Protein AF-A0A8X6VJ77-F1 (afdb_monomer_lite)

Organism: Trichonephila clavipes (NCBI:txid2585209)

Foldseek 3Di:
DDDPVVVVVVQVVCCVVVVDSDDPDDPDDPDPLPVCLVVLVVVQQVQLVPDPNSHGDLVVSCVVVVHDSVSSVCSCCPPVVNDDDDDDPPDDDDPVVVVVVVVVVVVVVVVCVVPVCCCCVVVVVCPPPVVVVVVVVVVCVVDPDDPPPPPPDDDDDDDD

Radius of gyration: 28.57 Å; chains: 1; bounding box: 59×24×99 Å

Structure (mmCIF, N/CA/C/O backbone):
data_AF-A0A8X6VJ77-F1
#
_entry.id   AF-A0A8X6VJ77-F1
#
loop_
_atom_site.group_PDB
_atom_site.id
_atom_site.type_symbol
_atom_site.label_atom_id
_atom_site.label_alt_id
_atom_site.label_comp_id
_atom_site.label_asym_id
_atom_site.label_entity_id
_atom_site.label_seq_id
_atom_site.pdbx_PDB_ins_code
_atom_site.Cartn_x
_atom_site.Cartn_y
_atom_site.Cartn_z
_atom_site.occupancy
_atom_site.B_iso_or_equiv
_atom_site.auth_seq_id
_atom_site.auth_comp_id
_atom_site.auth_asym_id
_atom_site.auth_atom_id
_atom_site.pdbx_PDB_model_num
ATOM 1 N N . MET A 1 1 ? -23.443 10.546 45.741 1.00 56.59 1 MET A N 1
ATOM 2 C CA . MET A 1 1 ? -21.966 10.494 45.678 1.00 56.59 1 MET A CA 1
ATOM 3 C C . MET A 1 1 ? -21.514 9.587 46.810 1.00 56.59 1 MET A C 1
ATOM 5 O O . MET A 1 1 ? -21.904 9.867 47.932 1.00 56.59 1 MET A O 1
ATOM 9 N N . LEU A 1 2 ? -20.817 8.481 46.532 1.00 56.78 2 LEU A N 1
ATOM 10 C CA . LEU A 1 2 ? -20.323 7.580 47.588 1.00 56.78 2 LEU A CA 1
ATOM 11 C C . LEU A 1 2 ? -19.293 8.305 48.464 1.00 56.78 2 LEU A C 1
ATOM 13 O O . LEU A 1 2 ? -18.487 9.084 47.936 1.00 56.78 2 LEU A O 1
ATOM 17 N N . SER A 1 3 ? -19.342 8.058 49.772 1.00 68.56 3 SER A N 1
ATOM 18 C CA . SER A 1 3 ? -18.449 8.665 50.759 1.00 68.56 3 SER A CA 1
ATOM 19 C C . SER A 1 3 ? -17.010 8.186 50.521 1.00 68.56 3 SER A C 1
ATOM 21 O O . SER A 1 3 ? -16.789 7.071 50.055 1.00 68.56 3 SER A O 1
ATOM 23 N N . ALA A 1 4 ? -16.005 9.023 50.796 1.00 65.81 4 ALA A N 1
ATOM 24 C CA . ALA A 1 4 ? -14.587 8.681 50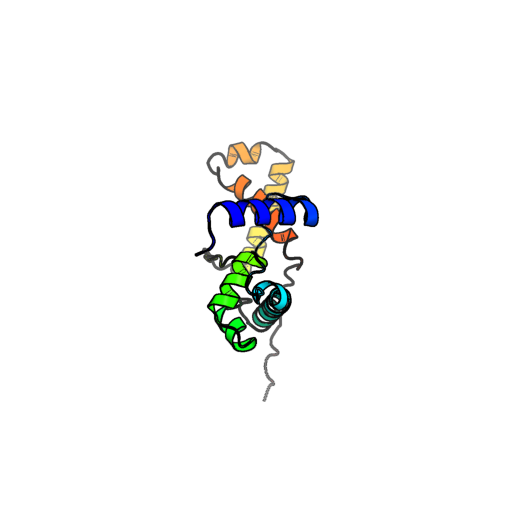.616 1.00 65.81 4 ALA A CA 1
ATOM 25 C C . ALA A 1 4 ? -14.147 7.307 51.200 1.00 65.81 4 ALA A C 1
ATOM 27 O O . ALA A 1 4 ? -13.425 6.603 50.489 1.00 65.81 4 ALA A O 1
ATOM 28 N N . PRO A 1 5 ? -14.579 6.874 52.408 1.00 69.81 5 PRO A N 1
ATOM 29 C CA . PRO A 1 5 ? -14.263 5.541 52.943 1.00 69.81 5 PRO A CA 1
ATOM 30 C C . PRO A 1 5 ? -14.804 4.377 52.098 1.00 69.81 5 PRO A C 1
ATOM 32 O O . PRO A 1 5 ? -14.143 3.345 51.990 1.00 69.81 5 PRO A O 1
ATOM 35 N N . ASP A 1 6 ? -15.946 4.548 51.428 1.00 75.56 6 ASP A N 1
ATOM 36 C CA . ASP A 1 6 ? -16.585 3.475 50.652 1.00 75.56 6 ASP A CA 1
ATOM 37 C C . ASP A 1 6 ? -15.747 3.087 49.424 1.00 75.56 6 ASP A C 1
ATOM 39 O O . ASP A 1 6 ? -15.731 1.936 48.992 1.00 75.56 6 ASP A O 1
ATOM 43 N N . LYS A 1 7 ? -14.996 4.045 48.865 1.00 78.25 7 LYS A N 1
ATOM 44 C CA . LYS A 1 7 ? -14.111 3.803 47.714 1.00 78.25 7 LYS A CA 1
ATOM 45 C C . LYS A 1 7 ? -12.877 2.979 48.083 1.00 78.25 7 LYS A C 1
ATOM 47 O O . LYS A 1 7 ? -12.391 2.229 47.241 1.00 78.25 7 LYS A O 1
ATOM 52 N N . ALA A 1 8 ? -12.376 3.118 49.311 1.00 83.88 8 ALA A N 1
ATOM 53 C CA . ALA A 1 8 ? -11.208 2.377 49.781 1.00 83.88 8 ALA A CA 1
ATOM 54 C C . ALA A 1 8 ? -11.529 0.885 49.947 1.00 83.88 8 ALA A C 1
ATOM 56 O O . ALA A 1 8 ? -10.769 0.040 49.483 1.00 83.88 8 ALA A O 1
ATOM 57 N N . LEU A 1 9 ? -12.697 0.563 50.510 1.00 86.88 9 LEU A N 1
ATOM 58 C CA . LEU A 1 9 ? -13.162 -0.821 50.647 1.00 86.88 9 LEU A CA 1
ATOM 59 C C . LEU A 1 9 ? -13.360 -1.501 49.284 1.00 86.88 9 LEU A C 1
ATOM 61 O O . LEU A 1 9 ? -12.961 -2.646 49.093 1.00 86.88 9 LEU A O 1
ATOM 65 N N . LEU A 1 10 ? -13.896 -0.775 48.299 1.00 84.50 10 LEU A N 1
ATOM 66 C CA . LEU A 1 10 ? -14.059 -1.285 46.932 1.00 84.50 10 LEU A CA 1
ATOM 67 C C . LEU A 1 10 ? -12.726 -1.598 46.233 1.00 84.50 10 LEU A C 1
ATOM 69 O O . LEU A 1 10 ? -12.675 -2.497 45.396 1.00 84.50 10 LEU A O 1
ATOM 73 N N . LEU A 1 11 ? -11.658 -0.859 46.545 1.00 86.38 11 LEU A N 1
ATOM 74 C CA . LEU A 1 11 ? -10.319 -1.125 46.012 1.00 86.38 11 LEU A CA 1
ATOM 75 C C . LEU A 1 11 ? -9.702 -2.382 46.626 1.00 86.38 11 LEU A C 1
ATOM 77 O O . LEU A 1 11 ? -9.113 -3.174 45.895 1.00 86.38 11 LEU A O 1
ATOM 81 N N . VAL A 1 12 ? -9.869 -2.576 47.937 1.00 89.88 12 VAL A N 1
ATOM 82 C CA . VAL A 1 12 ? -9.377 -3.769 48.642 1.00 89.88 12 VAL A CA 1
ATOM 83 C C . VAL A 1 12 ? -10.070 -5.024 48.115 1.00 89.88 12 VAL A C 1
ATOM 85 O O . VAL A 1 12 ? -9.384 -5.943 47.682 1.00 89.88 12 VAL A O 1
ATOM 88 N N . ASN A 1 13 ? -11.403 -5.019 48.013 1.00 89.12 13 ASN A N 1
ATOM 89 C CA . ASN A 1 13 ? -12.152 -6.162 47.475 1.00 89.12 13 ASN A CA 1
ATOM 90 C C . ASN A 1 13 ? -11.746 -6.483 46.027 1.00 89.12 13 ASN A C 1
ATOM 92 O O . ASN A 1 13 ? -11.510 -7.636 45.682 1.00 89.12 13 ASN A O 1
ATOM 96 N N . ARG A 1 14 ? -11.584 -5.457 45.177 1.00 86.75 14 ARG A N 1
ATOM 97 C CA . ARG A 1 14 ? -11.118 -5.643 43.793 1.00 86.75 14 ARG A CA 1
ATOM 98 C C . ARG A 1 14 ? -9.714 -6.253 43.739 1.00 86.75 14 ARG A C 1
ATOM 100 O O . ARG A 1 14 ? -9.439 -7.063 42.857 1.00 86.75 14 ARG A O 1
ATOM 107 N N . PHE A 1 15 ? -8.826 -5.852 44.646 1.00 89.06 15 PHE A N 1
ATOM 108 C CA . PHE A 1 15 ? -7.477 -6.401 44.729 1.00 89.06 15 PHE A CA 1
ATOM 109 C C . PHE A 1 15 ? -7.482 -7.856 45.212 1.00 89.06 15 PHE A C 1
ATOM 111 O O . PHE A 1 15 ? -6.780 -8.673 44.623 1.00 89.06 15 PHE A O 1
ATOM 118 N N . GLU A 1 16 ? -8.293 -8.197 46.217 1.00 91.81 16 GLU A N 1
ATOM 119 C CA . GLU A 1 16 ? -8.451 -9.578 46.697 1.00 91.81 16 GLU A CA 1
ATOM 120 C C . GLU A 1 16 ? -9.028 -10.506 45.613 1.00 91.81 16 GLU A C 1
ATOM 122 O O . GLU A 1 16 ? -8.574 -1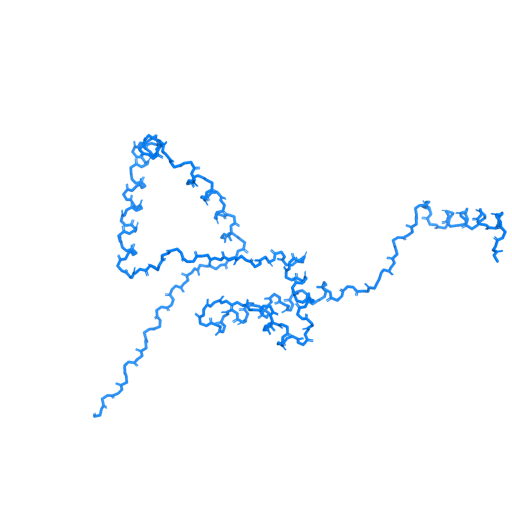1.640 45.472 1.00 91.81 16 GLU A O 1
ATOM 127 N N . GLU A 1 17 ? -9.967 -10.018 44.797 1.00 88.75 17 GLU A N 1
ATOM 128 C CA . GLU A 1 17 ? -10.583 -10.784 43.703 1.00 88.75 17 GLU A CA 1
ATOM 129 C C . GLU A 1 17 ? -9.683 -10.918 42.460 1.00 88.75 17 GLU A C 1
ATOM 131 O O . GLU A 1 17 ? -9.562 -12.001 41.886 1.00 88.75 17 GLU A O 1
ATOM 136 N N . ALA A 1 18 ? -9.077 -9.817 41.996 1.00 84.75 18 ALA A N 1
ATOM 137 C CA . ALA A 1 18 ? -8.353 -9.771 40.720 1.00 84.75 18 ALA A CA 1
ATOM 138 C C . ALA A 1 18 ? -6.826 -9.907 40.860 1.00 84.75 18 ALA A C 1
ATOM 140 O O . ALA A 1 18 ? -6.133 -10.092 39.853 1.00 84.75 18 ALA A O 1
ATOM 141 N N . GLY A 1 19 ? -6.285 -9.759 42.075 1.00 87.56 19 GLY A N 1
ATOM 142 C CA . GLY A 1 19 ? -4.847 -9.779 42.370 1.00 87.56 19 GLY A CA 1
ATOM 143 C C . GLY A 1 19 ? -4.050 -8.642 41.723 1.00 87.56 19 GLY A C 1
ATOM 144 O O . GLY A 1 19 ? -2.825 -8.720 41.621 1.00 87.56 19 GLY A O 1
ATOM 145 N N . LYS A 1 20 ? -4.726 -7.609 41.207 1.00 84.19 20 LYS A N 1
ATOM 146 C CA . LYS A 1 20 ? -4.124 -6.514 40.438 1.00 84.19 20 LYS A CA 1
ATOM 147 C C . LYS A 1 20 ? -4.699 -5.184 40.895 1.00 84.19 20 LYS A C 1
ATOM 149 O O . LYS A 1 20 ? -5.907 -5.053 41.067 1.00 84.19 20 LYS A O 1
ATOM 154 N N . LEU A 1 21 ? -3.815 -4.206 41.072 1.00 82.50 21 LEU A N 1
ATOM 155 C CA . LEU A 1 21 ? -4.190 -2.832 41.406 1.00 82.50 21 LEU A CA 1
ATOM 156 C C . LEU A 1 21 ? -4.503 -1.998 40.152 1.00 82.50 21 LEU A C 1
ATOM 158 O O . LEU A 1 21 ? -5.228 -1.012 40.231 1.00 82.50 21 LEU A O 1
ATOM 162 N N . GLU A 1 22 ? -3.964 -2.413 39.003 1.00 83.50 22 GLU A N 1
ATOM 163 C CA . GLU A 1 22 ? -4.208 -1.772 37.713 1.00 83.50 22 GLU A CA 1
ATOM 164 C C . GLU A 1 22 ? -5.662 -1.946 37.274 1.00 83.50 22 GLU A C 1
ATOM 166 O O . GLU A 1 22 ? -6.251 -3.024 37.410 1.00 83.50 22 GLU A O 1
ATOM 171 N N . ASP A 1 23 ? -6.227 -0.889 36.690 1.00 81.31 23 ASP A N 1
ATOM 172 C CA . ASP A 1 23 ? -7.561 -0.963 36.111 1.00 81.31 23 ASP A CA 1
ATOM 173 C C . ASP A 1 23 ? -7.582 -1.994 34.967 1.00 81.31 23 ASP A C 1
ATOM 175 O O . ASP A 1 23 ? -6.685 -2.010 34.114 1.00 81.31 23 ASP A O 1
ATOM 179 N N . PRO A 1 24 ? -8.617 -2.851 34.893 1.00 75.44 24 PRO A N 1
ATOM 180 C CA . PRO A 1 24 ? -8.746 -3.782 33.788 1.00 75.44 24 PRO A CA 1
ATOM 181 C C . PRO A 1 24 ? -8.849 -3.009 32.475 1.00 75.44 24 PRO A C 1
ATOM 183 O O . PRO A 1 24 ? -9.503 -1.962 32.387 1.00 75.44 24 PRO A O 1
ATOM 186 N N . ALA A 1 25 ? -8.221 -3.554 31.430 1.00 77.62 25 ALA A N 1
ATOM 187 C CA . ALA A 1 25 ? -8.346 -3.004 30.092 1.00 77.62 25 ALA A CA 1
ATOM 188 C C . ALA A 1 25 ? -9.835 -2.873 29.757 1.00 77.62 25 ALA A C 1
ATOM 190 O O . ALA A 1 25 ? -10.586 -3.850 29.778 1.00 77.62 25 ALA A O 1
ATOM 191 N N . ARG A 1 26 ? -10.275 -1.642 29.485 1.00 79.88 26 ARG A N 1
ATOM 192 C CA . ARG A 1 26 ? -11.672 -1.385 29.143 1.00 79.88 26 ARG A CA 1
ATOM 193 C C . ARG A 1 26 ? -12.011 -2.198 27.900 1.00 79.88 26 ARG A C 1
ATOM 195 O O . ARG A 1 26 ? -11.356 -2.039 26.869 1.00 79.88 26 ARG A O 1
ATOM 202 N N . ALA A 1 27 ? -13.053 -3.021 27.984 1.00 73.94 27 ALA A N 1
ATOM 203 C CA . ALA A 1 27 ? -13.645 -3.642 26.810 1.00 73.94 27 ALA A CA 1
ATOM 204 C C . ALA A 1 27 ? -14.209 -2.522 25.920 1.00 73.94 27 ALA A C 1
ATOM 206 O O . ALA A 1 27 ? -15.277 -1.966 26.171 1.00 73.94 27 ALA A O 1
ATOM 207 N N . GLY A 1 28 ? -13.416 -2.100 24.935 1.00 76.88 28 GLY A N 1
ATOM 208 C CA . GLY A 1 28 ? -13.817 -1.095 23.961 1.00 76.88 28 GLY A CA 1
ATOM 209 C C . GLY A 1 28 ? -14.867 -1.637 22.992 1.00 76.88 28 GLY A C 1
ATOM 210 O O . GLY A 1 28 ? -15.187 -2.824 22.970 1.00 76.88 28 GLY A O 1
ATOM 211 N N . ARG A 1 29 ? -15.387 -0.758 22.129 1.00 77.06 29 ARG A N 1
ATOM 212 C CA . ARG A 1 29 ? -16.244 -1.168 21.009 1.00 77.06 29 ARG A CA 1
ATOM 213 C C . ARG A 1 29 ? -15.496 -2.188 20.128 1.00 77.06 29 ARG A C 1
ATOM 215 O O . ARG A 1 29 ? -14.375 -1.873 19.719 1.00 77.06 29 ARG A O 1
ATOM 222 N N . PRO A 1 30 ? -16.112 -3.329 19.752 1.00 69.75 30 PRO A N 1
ATOM 223 C CA . PRO A 1 30 ? -15.495 -4.299 18.853 1.00 69.75 30 PRO A CA 1
ATOM 224 C C . PRO A 1 30 ? -15.013 -3.631 17.565 1.00 69.75 30 PRO A C 1
ATOM 226 O O . PRO A 1 30 ? -15.759 -2.913 16.887 1.00 69.75 30 PRO A O 1
ATOM 229 N N . CYS A 1 31 ? -13.738 -3.826 17.240 1.00 65.38 31 CYS A N 1
ATOM 230 C CA . CYS A 1 31 ? -13.119 -3.168 16.104 1.00 65.38 31 CYS A CA 1
ATOM 231 C C . CYS A 1 31 ? -13.491 -3.938 14.829 1.00 65.38 31 CYS A C 1
ATOM 233 O O . CYS A 1 31 ? -12.912 -4.975 14.527 1.00 65.38 31 CYS A O 1
ATOM 235 N N . LEU A 1 32 ? -14.415 -3.401 14.024 1.00 66.06 32 LEU A N 1
ATOM 236 C CA . LEU A 1 32 ? -14.833 -3.969 12.723 1.00 66.06 32 LEU A CA 1
ATOM 237 C C . LEU A 1 32 ? -13.659 -4.200 11.735 1.00 66.06 32 LEU A C 1
ATOM 239 O O . LEU A 1 32 ? -13.819 -4.802 10.678 1.00 66.06 32 LEU A O 1
ATOM 243 N N . LYS A 1 33 ? -12.476 -3.673 12.065 1.00 66.44 33 LYS A N 1
ATOM 244 C CA . LYS A 1 33 ? -11.288 -3.595 11.222 1.00 66.44 33 LYS A CA 1
ATOM 245 C C . LYS A 1 33 ? -10.503 -4.908 11.152 1.00 66.44 33 LYS A C 1
ATOM 247 O O . LYS A 1 33 ? -9.991 -5.217 10.084 1.00 66.44 33 LYS A O 1
ATOM 252 N N . GLU A 1 34 ? -10.429 -5.671 12.242 1.00 65.56 34 GLU A N 1
ATOM 253 C CA . GLU A 1 34 ? -9.656 -6.925 12.293 1.00 65.56 34 GLU A CA 1
ATOM 254 C C . GLU A 1 34 ? -10.375 -8.046 11.541 1.00 65.56 34 GLU A C 1
ATOM 256 O O . GLU A 1 34 ? -9.816 -8.612 10.603 1.00 65.56 34 GLU A O 1
ATOM 261 N N . ALA A 1 35 ? -11.655 -8.270 11.850 1.00 72.25 35 ALA A N 1
ATOM 262 C CA . ALA A 1 35 ? -12.471 -9.304 11.210 1.00 72.25 35 ALA A CA 1
ATOM 263 C C . ALA A 1 35 ? -12.615 -9.114 9.688 1.00 72.25 35 ALA A C 1
ATOM 265 O O . ALA A 1 35 ? -12.666 -10.081 8.933 1.00 72.25 35 ALA A O 1
ATOM 266 N N . CYS A 1 36 ? -12.665 -7.865 9.216 1.00 75.88 36 CYS A N 1
ATOM 267 C CA . CYS A 1 36 ? -12.862 -7.562 7.798 1.00 75.88 36 CYS A CA 1
ATOM 268 C C . CYS A 1 36 ? -11.545 -7.464 6.999 1.00 75.88 36 CYS A C 1
ATOM 270 O O . CYS A 1 36 ? -11.570 -7.356 5.770 1.00 75.88 36 CYS A O 1
ATOM 272 N N . SER A 1 37 ? -10.390 -7.506 7.675 1.00 77.62 37 SER A N 1
ATOM 273 C CA . SER A 1 37 ? -9.079 -7.319 7.040 1.00 77.62 37 SER A CA 1
ATOM 274 C C . SER A 1 37 ? -8.741 -8.343 5.947 1.00 77.62 37 SER A C 1
ATOM 276 O O . SER A 1 37 ? -8.303 -7.898 4.879 1.00 77.62 37 SER A O 1
ATOM 278 N N . PRO A 1 38 ? -9.018 -9.658 6.096 1.00 82.12 38 PRO A N 1
ATOM 279 C CA . PRO A 1 38 ? -8.675 -10.629 5.055 1.00 82.12 38 PRO A CA 1
ATOM 280 C C . PRO A 1 38 ? -9.538 -10.436 3.803 1.00 82.12 38 PRO A C 1
ATOM 282 O O . PRO A 1 38 ? -9.048 -10.492 2.678 1.00 82.12 38 PRO A O 1
ATOM 285 N N . CYS A 1 39 ? -10.823 -10.119 3.992 1.00 85.25 39 CYS A N 1
ATOM 286 C CA . CYS A 1 39 ? -11.765 -9.879 2.899 1.00 85.25 39 CYS A CA 1
ATOM 287 C C . CYS A 1 39 ? -11.363 -8.655 2.059 1.00 85.25 39 CYS A C 1
ATOM 289 O O . CYS A 1 39 ? -11.423 -8.691 0.828 1.00 85.25 39 CYS A O 1
ATOM 291 N N . ILE A 1 40 ? -10.890 -7.587 2.712 1.00 85.38 40 ILE A N 1
ATOM 292 C CA . ILE A 1 40 ? -10.400 -6.388 2.020 1.00 85.38 40 ILE A CA 1
ATOM 293 C C . ILE A 1 40 ? -9.151 -6.690 1.192 1.00 85.38 40 ILE A C 1
ATOM 295 O O . ILE A 1 40 ? -9.084 -6.240 0.049 1.00 85.38 40 ILE A O 1
ATOM 299 N N . ALA A 1 41 ? -8.192 -7.448 1.728 1.00 85.62 41 ALA A N 1
ATOM 300 C CA . ALA A 1 41 ? -6.975 -7.807 0.999 1.00 85.62 41 ALA A CA 1
ATOM 301 C C . ALA A 1 41 ? -7.295 -8.603 -0.278 1.00 85.62 41 ALA A C 1
ATOM 303 O O . ALA A 1 41 ? -6.901 -8.198 -1.371 1.00 85.62 41 ALA A O 1
ATOM 304 N N . VAL A 1 42 ? -8.109 -9.656 -0.156 1.00 88.06 42 VAL A N 1
ATOM 305 C CA . VAL A 1 42 ? -8.516 -10.502 -1.291 1.00 88.06 42 VAL A CA 1
ATOM 306 C C . VAL A 1 42 ? -9.282 -9.700 -2.344 1.00 88.06 42 VAL A C 1
ATOM 308 O O . VAL A 1 42 ? -9.024 -9.825 -3.540 1.00 88.06 42 VAL A O 1
ATOM 311 N N . LYS A 1 43 ? -10.212 -8.828 -1.929 1.00 87.56 43 LYS A N 1
ATOM 312 C CA . LYS A 1 43 ? -10.942 -7.987 -2.889 1.00 87.56 43 LYS A CA 1
ATOM 313 C C . LYS A 1 43 ? -10.045 -6.964 -3.575 1.00 87.56 43 LYS A C 1
ATOM 315 O O . LYS A 1 43 ? -10.271 -6.688 -4.747 1.00 87.56 43 LYS A O 1
ATOM 320 N N . MET A 1 44 ? -9.053 -6.407 -2.884 1.00 86.00 44 MET A N 1
ATOM 321 C CA . MET A 1 44 ? -8.094 -5.485 -3.497 1.00 86.00 44 MET A CA 1
ATOM 322 C C . MET A 1 44 ? -7.236 -6.175 -4.560 1.00 86.00 44 MET A C 1
ATOM 324 O O . MET A 1 44 ? -7.006 -5.578 -5.610 1.00 86.00 44 MET A O 1
ATOM 328 N N . GLU A 1 45 ? -6.815 -7.420 -4.325 1.00 85.56 45 GLU A N 1
ATOM 329 C CA . GLU A 1 45 ? -6.094 -8.218 -5.325 1.00 85.56 45 GLU A CA 1
ATOM 330 C C . GLU A 1 45 ? -6.989 -8.552 -6.526 1.00 85.56 45 GLU A C 1
ATOM 332 O O . GLU A 1 45 ? -6.579 -8.359 -7.668 1.00 85.56 45 GLU A O 1
ATOM 337 N N . ALA A 1 46 ? -8.242 -8.947 -6.286 1.00 87.00 46 ALA A N 1
ATOM 338 C CA . ALA A 1 46 ? -9.202 -9.205 -7.360 1.00 87.00 46 ALA A CA 1
ATOM 339 C C . ALA A 1 46 ? -9.463 -7.956 -8.225 1.00 87.00 46 ALA A C 1
ATOM 341 O O . ALA A 1 46 ? -9.447 -8.042 -9.449 1.00 87.00 46 ALA A O 1
ATOM 342 N N . ILE A 1 47 ? -9.634 -6.781 -7.601 1.00 85.81 47 ILE A N 1
ATOM 343 C CA . ILE A 1 47 ? -9.786 -5.506 -8.325 1.00 85.81 47 ILE A CA 1
ATOM 344 C C . ILE A 1 47 ? -8.552 -5.225 -9.187 1.00 85.81 47 ILE A C 1
ATOM 346 O O . ILE A 1 47 ? -8.691 -4.823 -10.337 1.00 85.81 47 ILE A O 1
ATOM 350 N N . ALA A 1 48 ? -7.352 -5.430 -8.639 1.00 85.12 48 ALA A N 1
ATOM 351 C CA . ALA A 1 48 ? -6.114 -5.206 -9.378 1.00 85.12 48 ALA A CA 1
ATOM 352 C C . ALA A 1 48 ? -5.974 -6.168 -10.567 1.00 85.12 48 ALA A C 1
ATOM 354 O O . ALA A 1 48 ? -5.516 -5.746 -11.621 1.00 85.12 48 ALA A O 1
ATOM 355 N N . TYR A 1 49 ? -6.390 -7.429 -10.418 1.00 84.69 49 TYR A N 1
ATOM 356 C CA . TYR A 1 49 ? -6.351 -8.421 -11.495 1.00 84.69 49 TYR A CA 1
ATOM 357 C C . TYR A 1 49 ? -7.333 -8.103 -12.631 1.00 84.69 49 TYR A C 1
ATOM 359 O O . TYR A 1 49 ? -7.014 -8.293 -13.801 1.00 84.69 49 TYR A O 1
ATOM 367 N N . GLU A 1 50 ? -8.520 -7.601 -12.296 1.00 85.19 50 GLU A N 1
ATOM 368 C CA . GLU A 1 50 ? -9.517 -7.180 -13.286 1.00 85.19 50 GLU A CA 1
ATOM 369 C C . GLU A 1 50 ? -9.127 -5.874 -14.002 1.00 85.19 50 GLU A C 1
ATOM 371 O O . GLU A 1 50 ? -9.529 -5.640 -15.143 1.00 85.19 50 GLU A O 1
ATOM 376 N N . ALA A 1 51 ? -8.357 -5.004 -13.345 1.00 80.38 51 ALA A N 1
ATOM 377 C CA . ALA A 1 51 ? -7.927 -3.737 -13.916 1.00 80.38 51 ALA A CA 1
ATOM 378 C C . ALA A 1 51 ? -6.769 -3.935 -14.908 1.00 80.38 51 ALA A C 1
ATOM 380 O O . ALA A 1 51 ? -5.700 -4.416 -14.547 1.00 80.38 51 ALA A O 1
ATOM 381 N N . ALA A 1 52 ? -6.923 -3.437 -16.139 1.00 72.75 52 ALA A N 1
ATOM 382 C CA . ALA A 1 52 ? -5.861 -3.457 -17.154 1.00 72.75 52 ALA A CA 1
ATOM 383 C C . ALA A 1 52 ? -4.559 -2.760 -16.700 1.00 72.75 52 ALA A C 1
ATOM 385 O O . ALA A 1 52 ? -3.477 -3.078 -17.182 1.00 72.75 52 ALA A O 1
ATOM 386 N N . SER A 1 53 ? -4.660 -1.810 -15.764 1.00 70.38 53 SER A N 1
ATOM 387 C CA . SER A 1 53 ? -3.533 -1.086 -15.169 1.00 70.38 53 SER A CA 1
ATOM 388 C C . SER A 1 53 ? -2.909 -1.778 -13.952 1.00 70.38 53 SER A C 1
ATOM 390 O O . SER A 1 53 ? -1.936 -1.256 -13.410 1.00 70.38 53 SER A O 1
ATOM 392 N N . GLY A 1 54 ? -3.473 -2.886 -13.458 1.00 71.44 54 GLY A N 1
ATOM 393 C CA . GLY A 1 54 ? -3.012 -3.542 -12.229 1.00 71.44 54 GLY A CA 1
ATOM 394 C C . GLY A 1 54 ? -3.225 -2.716 -10.952 1.00 71.44 54 GLY A C 1
ATOM 395 O O . GLY A 1 54 ? -2.676 -3.040 -9.899 1.00 71.44 54 GLY A O 1
ATOM 396 N N . THR A 1 55 ? -3.980 -1.615 -11.021 1.00 73.69 55 THR A N 1
ATOM 397 C CA . THR A 1 55 ? -4.175 -0.689 -9.899 1.00 73.69 55 THR A CA 1
ATOM 398 C C . THR A 1 55 ? -5.496 -0.954 -9.187 1.00 73.69 55 THR A C 1
ATOM 400 O O . THR A 1 55 ? -6.538 -1.110 -9.815 1.00 73.69 55 THR A O 1
ATOM 403 N N . SER A 1 56 ? -5.475 -0.954 -7.851 1.00 82.31 56 SER A N 1
ATOM 404 C CA . SER A 1 56 ? -6.677 -1.096 -7.025 1.00 82.31 56 SER A CA 1
ATOM 405 C C . SER A 1 56 ? -6.999 0.190 -6.264 1.00 82.31 56 SER A C 1
ATOM 407 O O . SER A 1 56 ? -6.144 0.834 -5.650 1.00 82.31 56 SER A O 1
ATOM 409 N N . SER A 1 57 ? -8.270 0.599 -6.308 1.00 85.31 57 SER A N 1
ATOM 410 C CA . SER A 1 57 ? -8.749 1.812 -5.641 1.00 85.31 57 SER A CA 1
ATOM 411 C C . SER A 1 57 ? -9.454 1.485 -4.331 1.00 85.31 57 SER A C 1
ATOM 413 O O . SER A 1 57 ? -10.443 0.755 -4.303 1.00 85.31 57 SER A O 1
ATOM 415 N N . ALA A 1 58 ? -9.045 2.141 -3.240 1.00 86.31 58 ALA A N 1
ATOM 416 C CA . ALA A 1 58 ? -9.730 2.024 -1.949 1.00 86.31 58 ALA A CA 1
ATOM 417 C C . ALA A 1 58 ? -11.216 2.430 -2.022 1.00 86.31 58 ALA A C 1
ATOM 419 O O . ALA A 1 58 ? -12.037 1.923 -1.260 1.00 86.31 58 ALA A O 1
ATOM 420 N N . ARG A 1 59 ? -11.582 3.346 -2.936 1.00 89.00 59 ARG A N 1
ATOM 421 C CA . ARG A 1 59 ? -12.988 3.730 -3.159 1.00 89.00 59 ARG A CA 1
ATOM 422 C C . ARG A 1 59 ? -13.767 2.618 -3.853 1.00 89.00 59 ARG A C 1
ATOM 424 O O . ARG A 1 59 ? -14.940 2.417 -3.563 1.00 89.00 59 ARG A O 1
ATOM 431 N N . GLU A 1 60 ? -13.126 1.912 -4.773 1.00 88.88 60 GLU A N 1
ATOM 432 C CA . GLU A 1 60 ? -13.742 0.794 -5.473 1.00 88.88 60 GLU A CA 1
ATOM 433 C C . GLU A 1 60 ? -13.931 -0.404 -4.548 1.00 88.88 60 GLU A C 1
ATOM 435 O O . GLU A 1 60 ? -15.042 -0.922 -4.463 1.00 88.88 60 GLU A O 1
ATOM 440 N N . ALA A 1 61 ? -12.906 -0.756 -3.771 1.00 88.06 61 ALA A N 1
ATOM 441 C CA . ALA A 1 61 ? -13.015 -1.780 -2.738 1.00 88.06 61 ALA A CA 1
ATOM 442 C C . ALA A 1 61 ? -14.130 -1.463 -1.733 1.00 88.06 61 ALA A C 1
ATOM 444 O O . ALA A 1 61 ? -14.920 -2.340 -1.401 1.00 88.06 61 ALA A O 1
ATOM 445 N N . ALA A 1 62 ? -14.265 -0.199 -1.317 1.00 90.50 62 ALA A N 1
ATOM 446 C CA . ALA A 1 62 ? -15.362 0.250 -0.461 1.00 90.50 62 ALA A CA 1
ATOM 447 C C . ALA A 1 62 ? -16.746 -0.000 -1.082 1.00 90.50 62 ALA A C 1
ATOM 449 O O . AL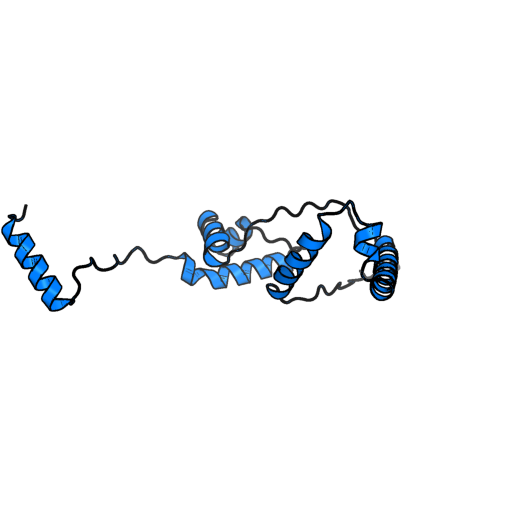A A 1 62 ? -17.620 -0.538 -0.405 1.00 90.50 62 ALA A O 1
ATOM 450 N N . ARG A 1 63 ? -16.935 0.315 -2.373 1.00 91.50 63 ARG A N 1
ATOM 451 C CA . ARG A 1 63 ? -18.196 0.034 -3.084 1.00 91.50 63 ARG A CA 1
ATOM 452 C C . ARG A 1 63 ? -18.480 -1.464 -3.182 1.00 91.50 63 ARG A C 1
ATOM 454 O O . ARG A 1 63 ? -19.598 -1.872 -2.902 1.00 91.50 63 ARG A O 1
ATOM 461 N N . ARG A 1 64 ? -17.477 -2.277 -3.535 1.00 89.44 64 ARG A N 1
ATOM 462 C CA . ARG A 1 64 ? -17.639 -3.736 -3.688 1.00 89.44 64 ARG A CA 1
ATOM 463 C C . ARG A 1 64 ? -17.909 -4.454 -2.362 1.00 89.44 64 ARG A C 1
ATOM 465 O O . ARG A 1 64 ? -18.563 -5.487 -2.358 1.00 89.44 64 ARG A O 1
ATOM 472 N N . LEU A 1 65 ? -17.393 -3.922 -1.254 1.00 87.94 65 LEU A N 1
ATOM 473 C CA . LEU A 1 65 ? -17.543 -4.494 0.088 1.00 87.94 65 LEU A CA 1
ATOM 474 C C . LEU A 1 65 ? -18.706 -3.894 0.889 1.00 87.94 65 LEU A C 1
ATOM 476 O O . LEU A 1 65 ? -18.980 -4.364 1.988 1.00 87.94 65 LEU A O 1
ATOM 480 N N . GLY A 1 66 ? -19.347 -2.831 0.392 1.00 90.00 66 GLY A N 1
ATOM 481 C CA . GLY A 1 66 ? -20.368 -2.096 1.145 1.00 90.00 66 GLY A CA 1
ATOM 482 C C . GLY A 1 66 ? -19.824 -1.404 2.403 1.00 90.00 66 GLY A C 1
ATOM 483 O O . GLY A 1 66 ? -20.567 -1.166 3.353 1.00 90.00 66 GLY A O 1
ATOM 484 N N . LEU A 1 67 ? -18.525 -1.091 2.441 1.00 89.31 67 LEU A N 1
ATOM 485 C CA . LEU A 1 67 ? -17.869 -0.482 3.599 1.00 89.31 67 LEU A CA 1
ATOM 486 C C . LEU A 1 67 ? -17.655 1.022 3.402 1.00 89.31 67 LEU A C 1
ATOM 488 O O . LEU A 1 67 ? -17.405 1.474 2.284 1.00 89.31 67 LEU A O 1
ATOM 492 N N . PRO A 1 68 ? -17.620 1.817 4.486 1.00 90.25 68 PRO A N 1
ATOM 493 C CA . PRO A 1 68 ? -17.200 3.207 4.397 1.00 90.25 68 PRO A CA 1
ATOM 494 C C . PRO A 1 68 ? -15.766 3.327 3.840 1.00 90.25 68 PRO A C 1
ATOM 496 O O . PRO A 1 68 ? -14.863 2.625 4.313 1.00 90.25 68 PRO A O 1
ATOM 499 N N . PRO A 1 69 ? -15.486 4.267 2.913 1.00 90.06 69 PRO A N 1
ATOM 500 C CA . PRO A 1 69 ? -14.139 4.463 2.364 1.00 90.06 69 PRO A CA 1
ATOM 501 C C . PRO A 1 69 ? -13.068 4.784 3.417 1.00 90.06 69 PRO A C 1
ATOM 503 O O . PRO A 1 69 ? -11.885 4.504 3.214 1.00 90.06 69 PRO A O 1
ATOM 506 N N . SER A 1 70 ? -13.456 5.393 4.540 1.00 89.38 70 SER A N 1
ATOM 507 C CA . SER A 1 70 ? -12.569 5.655 5.679 1.00 89.38 70 SER A CA 1
ATOM 508 C C . SER A 1 70 ? -12.161 4.367 6.399 1.00 89.38 70 SER A C 1
ATOM 510 O O . SER A 1 70 ? -10.998 4.227 6.778 1.00 89.38 70 SER A O 1
ATOM 512 N N . SER A 1 71 ? -13.076 3.404 6.541 1.00 88.81 71 SER A N 1
ATOM 513 C CA . SER A 1 71 ? -12.800 2.089 7.127 1.00 88.81 71 SER A CA 1
ATOM 514 C C . SER A 1 71 ? -11.825 1.304 6.264 1.00 88.81 71 SER A C 1
ATOM 516 O O . SER A 1 71 ? -10.806 0.849 6.778 1.00 88.81 71 SER A O 1
ATOM 518 N N . VAL A 1 72 ? -12.067 1.244 4.951 1.00 89.62 72 VAL A N 1
ATOM 519 C CA . VAL A 1 72 ? -11.162 0.573 4.005 1.00 89.62 72 VAL A CA 1
ATOM 520 C C . VAL A 1 72 ? -9.768 1.198 4.050 1.00 89.62 72 VAL A C 1
ATOM 522 O O . VAL A 1 72 ? -8.792 0.482 4.236 1.00 89.62 72 VAL A O 1
ATOM 525 N N . ARG A 1 73 ? -9.643 2.533 3.997 1.00 88.81 73 ARG A N 1
ATOM 526 C CA . ARG A 1 73 ? -8.331 3.202 4.122 1.00 88.81 73 ARG A CA 1
ATOM 527 C C . ARG A 1 73 ? -7.629 2.919 5.449 1.00 88.81 73 ARG A C 1
ATOM 529 O O . ARG A 1 73 ? -6.414 2.748 5.459 1.00 88.81 73 ARG A O 1
ATOM 536 N N . ASN A 1 74 ? -8.366 2.899 6.558 1.00 88.44 74 ASN A N 1
ATOM 537 C CA . ASN A 1 74 ? -7.793 2.607 7.870 1.00 88.44 74 ASN A CA 1
ATOM 538 C C . ASN A 1 74 ? -7.297 1.166 7.962 1.00 88.44 74 ASN A C 1
ATOM 540 O O . ASN A 1 74 ? -6.238 0.944 8.535 1.00 88.44 74 ASN A O 1
ATOM 544 N N . ILE A 1 75 ? -8.041 0.211 7.405 1.00 88.94 75 ILE A N 1
ATOM 545 C CA . ILE A 1 75 ? -7.652 -1.202 7.385 1.00 88.94 75 ILE A CA 1
ATOM 546 C C . ILE A 1 75 ? -6.432 -1.390 6.482 1.00 88.94 75 ILE A C 1
ATOM 548 O O . ILE A 1 75 ? -5.449 -1.977 6.923 1.00 88.94 75 ILE A O 1
ATOM 552 N N . LEU A 1 76 ? -6.448 -0.794 5.283 1.00 86.81 76 LEU A N 1
ATOM 553 C CA . LEU A 1 76 ? -5.308 -0.805 4.366 1.00 86.81 76 LEU A CA 1
ATOM 554 C C . LEU A 1 76 ? -4.041 -0.267 5.038 1.00 86.81 76 LEU A C 1
ATOM 556 O O . LEU A 1 76 ? -3.032 -0.953 5.041 1.00 86.81 76 LEU A O 1
ATOM 560 N N . ARG A 1 77 ? -4.094 0.912 5.671 1.00 87.12 77 ARG A N 1
ATOM 561 C CA . ARG A 1 77 ? -2.897 1.525 6.271 1.00 87.12 77 ARG A CA 1
ATOM 562 C C . ARG A 1 77 ? -2.482 0.919 7.610 1.00 87.12 77 ARG A C 1
ATOM 564 O O . ARG A 1 77 ? -1.299 0.737 7.834 1.00 87.12 77 ARG A O 1
ATOM 571 N N . ARG A 1 78 ? -3.421 0.685 8.534 1.00 86.00 78 ARG A N 1
ATOM 572 C CA . ARG A 1 78 ? -3.088 0.336 9.931 1.00 86.00 78 ARG A CA 1
ATOM 573 C C . ARG A 1 78 ? -2.951 -1.162 10.171 1.00 86.00 78 ARG A C 1
ATOM 575 O O . ARG A 1 78 ? -2.222 -1.539 11.076 1.00 86.00 78 ARG A O 1
ATOM 582 N N . ILE A 1 79 ? -3.671 -1.987 9.411 1.00 85.50 79 ILE A N 1
ATOM 583 C CA . ILE A 1 79 ? -3.673 -3.445 9.596 1.00 85.50 79 ILE A CA 1
ATOM 584 C C . ILE A 1 79 ? -2.846 -4.099 8.500 1.00 85.50 79 ILE A C 1
ATOM 586 O O . ILE A 1 79 ? -1.879 -4.785 8.796 1.00 85.50 79 ILE A O 1
ATOM 590 N N . LEU A 1 80 ? -3.188 -3.828 7.238 1.00 85.06 80 LEU A N 1
ATOM 591 C CA . LEU A 1 80 ? -2.507 -4.427 6.089 1.00 85.06 80 LEU A CA 1
ATOM 592 C C . LEU A 1 80 ? -1.182 -3.729 5.744 1.00 85.06 80 LEU A C 1
ATOM 594 O O . LEU A 1 80 ? -0.446 -4.225 4.903 1.00 85.06 80 LEU A O 1
ATOM 598 N N . GLN A 1 81 ? -0.885 -2.580 6.365 1.00 85.19 81 GLN A N 1
ATOM 599 C CA . GLN A 1 81 ? 0.325 -1.780 6.114 1.00 85.19 81 GLN A CA 1
ATOM 600 C C . GLN A 1 81 ? 0.544 -1.442 4.623 1.00 85.19 81 GLN A C 1
ATOM 602 O O . GLN A 1 81 ? 1.661 -1.215 4.167 1.00 85.19 81 GLN A O 1
ATOM 607 N N . LEU A 1 82 ? -0.550 -1.355 3.860 1.00 83.12 82 LEU A N 1
ATOM 608 C CA . LEU A 1 82 ? -0.580 -0.946 2.462 1.00 83.12 82 LEU A CA 1
ATOM 609 C C . LEU A 1 82 ? -0.724 0.574 2.381 1.00 83.12 82 LEU A C 1
ATOM 611 O O . LEU A 1 82 ? -1.811 1.147 2.547 1.00 83.12 82 LEU A O 1
ATOM 615 N N . TYR A 1 83 ? 0.396 1.237 2.115 1.00 82.69 83 TYR A N 1
ATOM 616 C CA . TYR A 1 83 ? 0.445 2.678 1.917 1.00 82.69 83 TYR A CA 1
ATOM 617 C C . TYR A 1 83 ? 0.252 3.022 0.438 1.00 82.69 83 TYR A C 1
ATOM 619 O O . TYR A 1 83 ? 0.831 2.372 -0.432 1.00 82.69 83 TYR A O 1
ATOM 627 N N . PRO A 1 84 ? -0.560 4.046 0.117 1.00 72.88 84 PRO A N 1
ATOM 628 C CA . PRO A 1 84 ? -0.667 4.521 -1.252 1.00 72.88 84 PRO A CA 1
ATOM 629 C C . PRO A 1 84 ? 0.646 5.207 -1.639 1.00 72.88 84 PRO A C 1
ATOM 631 O O . PRO A 1 84 ? 0.874 6.363 -1.279 1.00 72.88 84 PRO A O 1
ATOM 634 N N . TYR A 1 85 ? 1.509 4.500 -2.363 1.00 70.38 85 TYR A N 1
ATOM 635 C CA . TYR A 1 85 ? 2.704 5.087 -2.955 1.00 70.38 85 TYR A CA 1
ATOM 636 C C . TYR A 1 85 ? 2.358 5.714 -4.301 1.00 70.38 85 TYR A C 1
ATOM 638 O O . TYR A 1 85 ? 1.727 5.092 -5.157 1.00 70.38 85 TYR A O 1
ATOM 646 N N . LYS A 1 86 ? 2.787 6.961 -4.501 1.00 68.75 86 LYS A N 1
ATOM 647 C CA . LYS A 1 86 ? 2.768 7.585 -5.821 1.00 68.75 86 LYS A CA 1
ATOM 648 C C . LYS A 1 86 ? 3.989 7.082 -6.585 1.00 68.75 86 LYS A C 1
ATOM 650 O O . LYS A 1 86 ? 5.075 7.630 -6.430 1.00 68.75 86 LYS A O 1
ATOM 655 N N . LEU A 1 87 ? 3.809 6.042 -7.392 1.00 68.12 87 LEU A N 1
ATOM 656 C CA . LEU A 1 87 ? 4.814 5.659 -8.378 1.00 68.12 87 LEU A CA 1
ATOM 657 C C . LEU A 1 87 ? 4.792 6.708 -9.492 1.00 68.12 87 LEU A C 1
ATOM 659 O O . LEU A 1 87 ? 3.804 6.847 -10.211 1.00 68.12 87 LEU A O 1
ATOM 663 N N . GLN A 1 88 ? 5.854 7.506 -9.582 1.00 69.62 88 GLN A N 1
ATOM 664 C CA . GLN A 1 88 ? 6.056 8.395 -10.720 1.00 69.62 88 GLN A CA 1
ATOM 665 C C . GLN A 1 88 ? 6.690 7.572 -11.839 1.00 69.62 88 GLN A C 1
ATOM 667 O O . GLN A 1 88 ? 7.789 7.049 -11.672 1.00 69.62 88 GLN A O 1
ATOM 672 N N . SER A 1 89 ? 5.990 7.441 -12.968 1.00 69.38 89 SER A N 1
ATOM 673 C CA . SER A 1 89 ? 6.619 6.945 -14.190 1.00 69.38 89 SER A CA 1
ATOM 674 C C . SER A 1 89 ? 7.529 8.049 -14.712 1.00 69.38 89 SER A C 1
ATOM 676 O O . SER A 1 89 ? 7.045 9.078 -15.178 1.00 69.38 89 SER A O 1
ATOM 678 N N . CYS A 1 90 ? 8.839 7.890 -14.536 1.00 69.56 90 CYS A N 1
ATOM 679 C CA . CYS A 1 90 ? 9.802 8.885 -15.002 1.00 69.56 90 CYS A CA 1
ATOM 680 C C . CYS A 1 90 ? 10.082 8.737 -16.503 1.00 69.56 90 CYS A C 1
ATOM 682 O O . CYS A 1 90 ? 10.348 9.742 -17.147 1.00 69.56 90 CYS A O 1
ATOM 684 N N . HIS A 1 91 ? 10.011 7.515 -17.048 1.00 74.81 91 HIS A N 1
ATOM 685 C CA . HIS A 1 91 ? 10.198 7.220 -18.471 1.00 74.81 91 HIS A CA 1
ATOM 686 C C . HIS A 1 91 ? 9.403 5.966 -18.852 1.00 74.81 91 HIS A C 1
ATOM 688 O O . HIS A 1 91 ? 9.450 4.965 -18.134 1.00 74.81 91 HIS A O 1
ATOM 694 N N . GLU A 1 92 ? 8.691 6.019 -19.977 1.00 81.69 92 GLU A N 1
ATOM 695 C CA . GLU A 1 92 ? 8.095 4.835 -20.598 1.00 81.69 92 GLU A CA 1
ATOM 696 C C . GLU A 1 92 ? 9.212 3.957 -21.181 1.00 81.69 92 GLU A C 1
ATOM 698 O O . GLU A 1 92 ? 10.121 4.471 -21.831 1.00 81.69 92 GLU A O 1
ATOM 703 N N . LEU A 1 93 ? 9.179 2.648 -20.910 1.00 82.88 93 LEU A N 1
ATOM 704 C CA . LEU A 1 93 ? 10.107 1.702 -21.529 1.00 82.88 93 LEU A CA 1
ATOM 705 C C . LEU A 1 93 ? 9.593 1.336 -22.916 1.00 82.88 93 LEU A C 1
ATOM 707 O O . LEU A 1 93 ? 8.525 0.733 -23.042 1.00 82.88 93 LEU A O 1
ATOM 711 N N . LEU A 1 94 ? 10.375 1.656 -23.943 1.00 87.62 94 LEU A N 1
ATOM 712 C CA . LEU A 1 94 ? 10.087 1.199 -25.296 1.00 87.62 94 LEU A CA 1
ATOM 713 C C . LEU A 1 94 ? 10.496 -0.276 -25.445 1.00 87.62 94 LEU A C 1
ATOM 715 O O . LEU A 1 94 ? 11.464 -0.706 -24.817 1.00 87.62 94 LEU A O 1
ATOM 719 N N . PRO A 1 95 ? 9.837 -1.067 -26.313 1.00 83.56 95 PRO A N 1
ATOM 720 C CA . PRO A 1 95 ? 10.199 -2.474 -26.518 1.00 83.56 95 PRO A CA 1
ATOM 721 C C . PRO A 1 95 ? 11.668 -2.698 -26.918 1.00 83.56 95 PRO A C 1
ATOM 723 O O . PRO A 1 95 ? 12.253 -3.720 -26.572 1.00 83.56 95 PRO A O 1
ATOM 726 N N . ALA A 1 96 ? 12.279 -1.732 -27.615 1.00 86.44 96 ALA A N 1
ATOM 727 C CA . ALA A 1 96 ? 13.690 -1.772 -28.000 1.00 86.44 96 ALA A CA 1
ATOM 728 C C . ALA A 1 96 ? 14.650 -1.545 -26.815 1.00 86.44 96 ALA A C 1
ATOM 730 O O . ALA A 1 96 ? 15.780 -2.037 -26.831 1.00 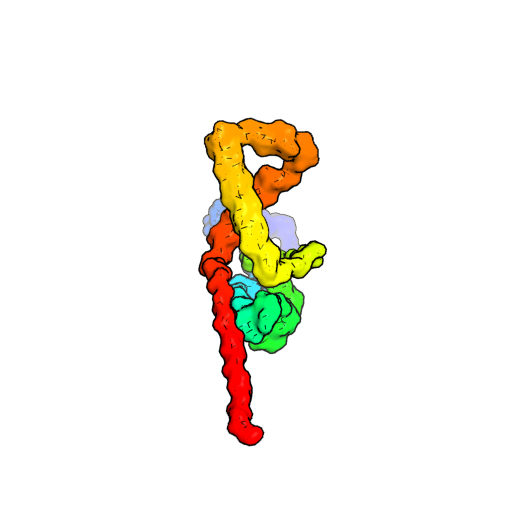86.44 96 ALA A O 1
ATOM 731 N N . ASP A 1 97 ? 14.199 -0.849 -25.767 1.00 87.75 97 ASP A N 1
ATOM 732 C CA . ASP A 1 97 ? 15.035 -0.508 -24.617 1.00 87.75 97 ASP A CA 1
ATOM 733 C C . ASP A 1 97 ? 15.417 -1.745 -23.806 1.00 87.75 97 ASP A C 1
ATOM 735 O O . ASP A 1 97 ? 16.478 -1.757 -23.185 1.00 87.75 97 ASP A O 1
ATOM 739 N N . THR A 1 98 ? 14.569 -2.779 -23.783 1.00 86.00 98 THR A N 1
ATOM 740 C CA . THR A 1 98 ? 14.804 -3.983 -22.975 1.00 86.00 98 THR A CA 1
ATOM 741 C C . THR A 1 98 ? 16.114 -4.656 -23.372 1.00 86.00 98 THR A C 1
ATOM 743 O O . THR A 1 98 ? 16.966 -4.868 -22.513 1.00 86.00 98 THR A O 1
ATOM 746 N N . ALA A 1 99 ? 16.325 -4.896 -24.670 1.00 88.75 99 ALA A N 1
ATOM 747 C CA . ALA A 1 99 ? 17.547 -5.530 -25.164 1.00 88.75 99 ALA A CA 1
ATOM 748 C C . ALA A 1 99 ? 18.791 -4.672 -24.883 1.00 88.75 99 ALA A C 1
ATOM 750 O O . ALA A 1 99 ? 19.827 -5.181 -24.458 1.00 88.75 99 ALA A O 1
ATOM 751 N N . GLN A 1 100 ? 18.684 -3.353 -25.067 1.00 89.69 100 GLN A N 1
ATOM 752 C CA . GLN A 1 100 ? 19.794 -2.432 -24.823 1.00 89.69 100 GLN A CA 1
ATOM 753 C C . GLN A 1 100 ? 20.161 -2.349 -23.333 1.00 89.69 100 GLN A C 1
ATOM 755 O O . GLN A 1 100 ? 21.342 -2.343 -22.978 1.00 89.69 100 GLN A O 1
ATOM 760 N N . ARG A 1 101 ? 19.158 -2.306 -22.450 1.00 89.88 101 ARG A N 1
ATOM 761 C CA . ARG A 1 101 ? 19.347 -2.268 -20.993 1.00 89.88 101 ARG A CA 1
ATOM 762 C C . ARG A 1 101 ? 19.908 -3.581 -20.466 1.00 89.88 101 ARG A C 1
ATOM 764 O O . ARG A 1 101 ? 20.778 -3.546 -19.602 1.00 89.88 101 ARG A O 1
ATOM 771 N N . GLU A 1 102 ? 19.444 -4.712 -20.990 1.00 91.25 102 GLU A N 1
ATOM 772 C CA . GLU A 1 102 ? 19.961 -6.034 -20.636 1.00 91.25 102 GLU A CA 1
ATOM 773 C C . GLU A 1 102 ? 21.425 -6.190 -21.063 1.00 91.25 102 GLU A C 1
ATOM 775 O O . GLU A 1 102 ? 22.268 -6.561 -20.246 1.00 91.25 102 GLU A O 1
ATOM 780 N N . ALA A 1 103 ? 21.762 -5.814 -22.301 1.00 92.38 103 ALA A N 1
ATOM 781 C CA . ALA A 1 103 ? 23.141 -5.841 -22.785 1.00 92.38 103 ALA A CA 1
ATOM 782 C C . ALA A 1 103 ? 24.067 -4.959 -21.932 1.00 92.38 103 ALA A C 1
ATOM 784 O O . ALA A 1 103 ? 25.161 -5.385 -21.556 1.00 92.38 103 ALA A O 1
ATOM 785 N N . PHE A 1 104 ? 23.615 -3.752 -21.577 1.00 89.88 104 PHE A N 1
ATOM 786 C CA . PHE A 1 104 ? 24.351 -2.864 -20.678 1.00 89.88 104 PHE A CA 1
ATOM 787 C C . PHE A 1 104 ? 24.527 -3.469 -19.280 1.00 89.88 104 PHE A C 1
ATOM 789 O O . PHE A 1 104 ? 25.630 -3.424 -18.738 1.00 89.88 104 PHE A O 1
ATOM 796 N N . ALA A 1 105 ? 23.466 -4.040 -18.701 1.00 91.56 105 ALA A N 1
ATOM 797 C CA . ALA A 1 105 ? 23.524 -4.661 -17.381 1.00 91.56 105 ALA A CA 1
ATOM 798 C C . ALA A 1 105 ? 24.532 -5.815 -17.365 1.00 91.56 105 ALA A C 1
ATOM 800 O O . ALA A 1 105 ? 25.407 -5.841 -16.503 1.00 91.56 105 ALA A O 1
ATOM 801 N N . ASN A 1 106 ? 24.473 -6.708 -18.355 1.00 91.94 106 ASN A N 1
ATOM 802 C CA . ASN A 1 106 ? 25.399 -7.832 -18.483 1.00 91.94 106 ASN A CA 1
ATOM 803 C C . ASN A 1 106 ? 26.849 -7.359 -18.644 1.00 91.94 106 ASN A C 1
ATOM 805 O O . ASN A 1 106 ? 27.741 -7.848 -17.954 1.00 91.94 106 ASN A O 1
ATOM 809 N N . TRP A 1 107 ? 27.085 -6.354 -19.492 1.00 92.38 107 TRP A N 1
ATOM 810 C CA . TRP A 1 107 ? 28.405 -5.740 -19.642 1.00 92.38 107 TRP A CA 1
ATOM 811 C C . TRP A 1 107 ? 28.922 -5.143 -18.324 1.00 92.38 107 TRP A C 1
ATOM 813 O O . TRP A 1 107 ? 30.077 -5.368 -17.954 1.00 92.38 107 TRP A O 1
ATOM 823 N N . ALA A 1 108 ? 28.071 -4.414 -17.598 1.00 86.75 108 ALA A N 1
ATOM 824 C CA . ALA A 1 108 ? 28.425 -3.813 -16.317 1.00 86.75 108 ALA A CA 1
ATOM 825 C C . ALA A 1 108 ? 28.735 -4.884 -15.260 1.00 86.75 108 ALA A C 1
ATOM 827 O O . ALA A 1 108 ? 29.722 -4.750 -14.538 1.00 86.75 108 ALA A O 1
ATOM 828 N N . PHE A 1 109 ? 27.958 -5.971 -15.214 1.00 88.25 109 PHE A N 1
ATOM 829 C CA . PHE A 1 109 ? 28.225 -7.112 -14.335 1.00 88.25 109 PHE A CA 1
ATOM 830 C C . PHE A 1 109 ? 29.586 -7.745 -14.626 1.00 88.25 109 PHE A C 1
ATOM 832 O O . PHE A 1 109 ? 30.382 -7.907 -13.703 1.00 88.25 109 PHE A O 1
ATOM 839 N N . SER A 1 110 ? 29.910 -8.011 -15.895 1.00 89.62 110 SER A N 1
ATOM 840 C CA . SER A 1 110 ? 31.228 -8.544 -16.265 1.00 89.62 110 SER A CA 1
ATOM 841 C C . SER A 1 110 ? 32.373 -7.603 -15.882 1.00 89.62 110 SER A C 1
ATOM 843 O O . SER A 1 110 ? 33.462 -8.061 -15.537 1.00 89.62 110 SER A O 1
ATOM 845 N N . LYS A 1 111 ? 32.153 -6.282 -15.918 1.00 85.19 111 LYS A N 1
ATOM 846 C CA . LYS A 1 111 ? 33.151 -5.299 -15.471 1.00 85.19 111 LYS A CA 1
ATOM 847 C C . LYS A 1 111 ? 33.327 -5.277 -13.958 1.00 85.19 111 LYS A C 1
ATOM 849 O O . LYS A 1 111 ? 34.461 -5.190 -13.499 1.00 85.19 111 LYS A O 1
ATOM 854 N N . MET A 1 112 ? 32.240 -5.415 -13.203 1.00 85.31 112 MET A N 1
ATOM 855 C CA . MET A 1 112 ? 32.289 -5.532 -11.743 1.00 85.31 112 MET A CA 1
ATOM 856 C C . MET A 1 112 ? 32.965 -6.826 -11.277 1.00 85.31 112 MET A C 1
ATOM 858 O O . MET A 1 112 ? 33.626 -6.821 -10.244 1.00 85.31 112 MET A O 1
ATOM 862 N N . GLU A 1 113 ? 32.818 -7.921 -12.026 1.00 86.56 113 GLU A N 1
ATOM 863 C CA . GLU A 1 113 ? 33.490 -9.192 -11.732 1.00 86.56 113 GLU A CA 1
ATOM 864 C C . GLU A 1 113 ? 35.006 -9.119 -11.983 1.00 86.56 113 GLU A C 1
ATOM 866 O O . GLU A 1 113 ? 35.790 -9.666 -11.213 1.00 86.56 113 GLU A O 1
ATOM 871 N N . GLN A 1 114 ? 35.425 -8.397 -13.028 1.00 87.50 114 GLN A N 1
ATOM 872 C CA . GLN A 1 114 ? 36.842 -8.176 -13.348 1.00 87.50 114 GLN A CA 1
ATOM 873 C C . GLN A 1 114 ? 37.525 -7.214 -12.367 1.00 87.50 114 GLN A C 1
ATOM 875 O O . GLN A 1 114 ? 38.685 -7.418 -12.014 1.00 87.50 114 GLN A O 1
ATOM 880 N N . ASP A 1 115 ? 36.823 -6.163 -11.943 1.00 85.44 115 ASP A N 1
ATOM 881 C CA . ASP A 1 115 ? 37.315 -5.187 -10.973 1.00 85.44 115 ASP A CA 1
ATOM 882 C C . ASP A 1 115 ? 36.170 -4.739 -10.041 1.00 85.44 115 ASP A C 1
ATOM 884 O O . ASP A 1 115 ? 35.344 -3.896 -10.412 1.00 85.44 115 ASP A O 1
ATOM 888 N N . PRO A 1 116 ? 36.136 -5.240 -8.791 1.00 79.62 116 PRO A N 1
ATOM 889 C CA . PRO A 1 116 ? 35.123 -4.868 -7.802 1.00 79.62 116 PRO A CA 1
ATOM 890 C C . PRO A 1 116 ? 35.124 -3.378 -7.434 1.00 79.62 116 PRO A C 1
ATOM 892 O O . PRO A 1 116 ? 34.122 -2.852 -6.940 1.00 79.62 116 PRO A O 1
ATOM 895 N N . THR A 1 117 ? 36.238 -2.678 -7.663 1.00 78.38 117 THR A N 1
ATOM 896 C CA . THR A 1 117 ? 36.389 -1.248 -7.361 1.00 78.38 117 THR A CA 1
ATOM 897 C C . THR A 1 117 ? 36.074 -0.352 -8.554 1.00 78.38 117 THR A C 1
ATOM 899 O O . THR A 1 117 ? 35.833 0.846 -8.370 1.00 78.38 117 THR A O 1
ATOM 902 N N . TRP A 1 118 ? 35.972 -0.921 -9.760 1.00 80.81 118 TRP A N 1
ATOM 903 C CA . TRP A 1 118 ? 35.666 -0.194 -10.992 1.00 80.81 118 TRP A CA 1
ATOM 904 C C . TRP A 1 118 ? 34.382 0.621 -10.873 1.00 80.81 118 TRP A C 1
ATOM 906 O O . TRP A 1 118 ? 34.342 1.775 -11.297 1.00 80.81 118 TRP A O 1
ATOM 916 N N . PHE A 1 119 ? 33.342 0.059 -10.254 1.00 71.56 119 PHE A N 1
ATOM 917 C CA . PHE A 1 119 ? 32.067 0.752 -10.083 1.00 71.56 119 PHE A CA 1
ATOM 918 C C . PHE A 1 119 ? 32.186 1.955 -9.137 1.00 71.56 119 PHE A C 1
ATOM 920 O O . PHE A 1 119 ? 31.591 2.998 -9.383 1.00 71.56 119 PHE A O 1
ATOM 927 N N . LEU A 1 120 ? 32.989 1.855 -8.077 1.00 72.19 120 LEU A N 1
ATOM 928 C CA . LEU A 1 120 ? 33.191 2.950 -7.123 1.00 72.19 120 LEU A CA 1
ATOM 929 C C . LEU A 1 120 ? 34.030 4.083 -7.732 1.00 72.19 120 LEU A C 1
ATOM 931 O O . LEU A 1 120 ? 33.744 5.255 -7.490 1.00 72.19 120 LEU A O 1
ATOM 935 N N . THR A 1 121 ? 35.014 3.735 -8.562 1.00 72.06 121 THR A N 1
ATOM 936 C CA . THR A 1 121 ? 35.908 4.692 -9.229 1.00 72.06 121 THR A CA 1
ATOM 937 C C . THR A 1 121 ? 35.232 5.362 -10.429 1.00 72.06 121 THR A C 1
ATOM 939 O O . THR A 1 121 ? 35.280 6.581 -10.573 1.00 72.06 121 THR A O 1
ATOM 942 N N . SER A 1 122 ? 34.539 4.585 -11.265 1.00 69.12 122 SER A N 1
ATOM 943 C CA . SER A 1 122 ? 33.873 5.075 -12.484 1.00 69.12 122 SER A CA 1
ATOM 944 C C . SER A 1 122 ? 32.555 5.785 -12.181 1.00 69.12 122 SER A C 1
ATOM 946 O O . SER A 1 122 ? 32.163 6.711 -12.886 1.00 69.12 122 SER A O 1
ATOM 948 N N . CYS A 1 123 ? 31.859 5.361 -11.124 1.00 61.72 123 CYS A N 1
ATOM 949 C CA . CYS A 1 123 ? 30.555 5.889 -10.729 1.00 61.72 123 CYS A CA 1
ATOM 950 C C . CYS A 1 123 ? 30.646 6.807 -9.494 1.00 61.72 123 CYS A C 1
ATOM 952 O O . CYS A 1 123 ? 29.630 7.064 -8.847 1.00 61.72 123 CYS A O 1
ATOM 954 N N . GLY A 1 124 ? 31.838 7.340 -9.182 1.00 53.66 124 GLY A N 1
ATOM 955 C CA . GLY A 1 124 ? 32.176 8.132 -7.984 1.00 53.66 124 GLY A CA 1
ATOM 956 C C . GLY A 1 124 ? 31.369 9.420 -7.721 1.00 53.66 124 GLY A C 1
ATOM 957 O O . GLY A 1 124 ? 31.701 10.170 -6.808 1.00 53.66 124 GLY A O 1
ATOM 958 N N . GLN A 1 125 ? 30.290 9.683 -8.463 1.00 55.62 125 GLN A N 1
ATOM 959 C CA . GLN A 1 125 ? 29.308 10.741 -8.181 1.00 55.62 125 GLN A CA 1
ATOM 960 C C . GLN A 1 125 ? 27.908 10.208 -7.808 1.00 55.62 125 GLN A C 1
ATOM 962 O O . GLN A 1 125 ? 27.044 10.979 -7.393 1.00 55.62 125 GLN A O 1
ATOM 967 N N . MET A 1 126 ? 27.648 8.898 -7.876 1.00 51.38 126 MET A N 1
ATOM 968 C CA . MET A 1 126 ? 26.320 8.330 -7.605 1.00 51.38 126 MET A CA 1
ATOM 969 C C . MET A 1 126 ? 26.235 7.671 -6.224 1.00 51.38 126 MET A C 1
ATOM 971 O O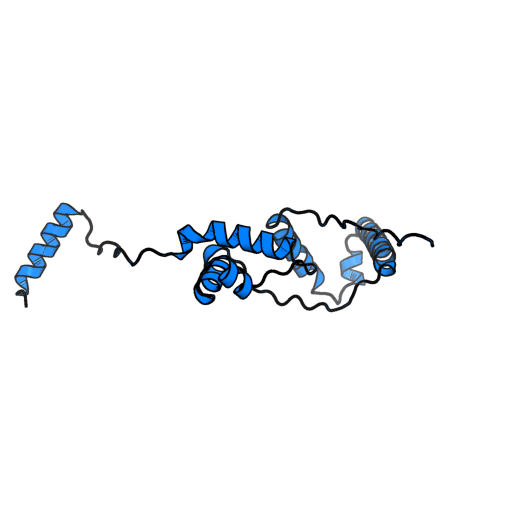 . MET A 1 126 ? 26.167 6.454 -6.070 1.00 51.38 126 MET A O 1
ATOM 975 N N . LYS A 1 127 ? 26.101 8.512 -5.189 1.00 50.88 127 LYS A N 1
ATOM 976 C CA . LYS A 1 127 ? 25.734 8.103 -3.815 1.00 50.88 127 LYS A CA 1
ATOM 977 C C . LYS A 1 127 ? 24.348 7.424 -3.701 1.00 50.88 127 LYS A C 1
ATOM 979 O O . LYS A 1 127 ? 23.982 6.978 -2.618 1.00 50.88 127 LYS A O 1
ATOM 984 N N . LEU A 1 128 ? 23.558 7.345 -4.780 1.00 50.16 128 LEU A N 1
ATOM 985 C CA . LEU A 1 128 ? 22.167 6.868 -4.750 1.00 50.16 128 LEU A CA 1
ATOM 986 C C . LEU A 1 128 ? 21.966 5.370 -5.052 1.00 50.16 128 LEU A C 1
ATOM 988 O O . LEU A 1 128 ? 20.936 4.824 -4.661 1.00 50.16 128 LEU A O 1
ATOM 992 N N . ILE A 1 129 ? 22.903 4.682 -5.714 1.00 53.19 129 ILE A N 1
ATOM 993 C CA . ILE A 1 129 ? 22.617 3.347 -6.284 1.00 53.19 129 ILE A CA 1
ATOM 994 C C . ILE A 1 129 ? 22.593 2.255 -5.200 1.00 53.19 129 ILE A C 1
ATOM 996 O O . ILE A 1 129 ? 21.684 1.424 -5.166 1.00 53.19 129 ILE A O 1
ATOM 1000 N N . TYR A 1 130 ? 23.515 2.311 -4.233 1.00 45.06 130 TYR A N 1
ATOM 1001 C CA . TYR A 1 130 ? 23.593 1.322 -3.148 1.00 45.06 130 TYR A CA 1
ATOM 1002 C C . TYR A 1 130 ? 22.401 1.368 -2.180 1.00 45.06 130 TYR A C 1
ATOM 1004 O O . TYR A 1 130 ? 22.056 0.356 -1.575 1.00 45.06 130 TYR A O 1
ATOM 1012 N N . ARG A 1 131 ? 21.713 2.511 -2.060 1.00 43.50 131 ARG A N 1
ATOM 1013 C CA . ARG A 1 131 ? 20.526 2.627 -1.197 1.00 43.50 131 ARG A CA 1
ATOM 1014 C C . ARG A 1 131 ? 19.255 2.087 -1.864 1.00 43.50 131 ARG A C 1
ATOM 1016 O O . ARG A 1 131 ? 18.345 1.667 -1.152 1.00 43.50 131 ARG A O 1
ATOM 1023 N N . PHE A 1 132 ? 19.210 2.055 -3.200 1.00 41.06 132 PHE A N 1
ATOM 1024 C CA . PHE A 1 132 ? 18.072 1.563 -3.988 1.00 41.06 132 PHE A CA 1
ATOM 1025 C C . PHE A 1 132 ? 18.086 0.033 -4.150 1.00 41.06 132 PHE A C 1
ATOM 1027 O O . PHE A 1 132 ? 17.042 -0.608 -4.062 1.00 41.06 132 PHE A O 1
ATOM 1034 N N . MET A 1 133 ? 19.270 -0.579 -4.296 1.00 39.69 133 MET A N 1
ATOM 1035 C CA . MET A 1 133 ? 19.381 -2.043 -4.405 1.00 39.69 133 MET A CA 1
ATOM 1036 C C . MET A 1 133 ? 19.004 -2.757 -3.097 1.00 39.69 133 MET A C 1
ATOM 1038 O O . MET A 1 133 ? 18.291 -3.750 -3.140 1.00 39.69 133 MET A O 1
ATOM 1042 N N . VAL A 1 134 ? 19.383 -2.220 -1.929 1.00 43.94 134 VAL A N 1
ATOM 1043 C CA . VAL A 1 134 ? 19.021 -2.813 -0.622 1.00 43.94 134 VAL A CA 1
ATOM 1044 C C . VAL A 1 134 ? 17.528 -2.644 -0.293 1.00 43.94 134 VAL A C 1
ATOM 1046 O O . VAL A 1 134 ? 16.974 -3.437 0.460 1.00 43.94 134 VAL A O 1
ATOM 1049 N N . THR A 1 135 ? 16.844 -1.642 -0.858 1.00 41.75 135 THR A N 1
ATOM 1050 C CA . THR A 1 135 ? 15.412 -1.406 -0.586 1.00 41.75 135 THR A CA 1
ATOM 1051 C C . THR A 1 135 ? 14.475 -2.210 -1.482 1.00 41.75 135 THR A C 1
ATOM 1053 O O . THR A 1 135 ? 13.392 -2.578 -1.027 1.00 41.75 135 THR A O 1
ATOM 1056 N N . LEU A 1 136 ? 14.864 -2.526 -2.722 1.00 39.97 136 LEU A N 1
ATOM 1057 C CA . LEU A 1 136 ? 14.010 -3.301 -3.627 1.00 39.97 136 LEU A CA 1
ATOM 1058 C C . LEU A 1 136 ? 13.970 -4.794 -3.291 1.00 39.97 136 LEU A C 1
ATOM 1060 O O . LEU A 1 136 ? 12.899 -5.384 -3.395 1.00 39.97 136 LEU A O 1
ATOM 1064 N N . THR A 1 137 ? 15.063 -5.389 -2.806 1.00 38.38 137 THR A N 1
ATOM 1065 C CA . THR A 1 137 ? 15.086 -6.809 -2.402 1.00 38.38 137 THR A CA 1
ATOM 1066 C C . THR A 1 137 ? 14.094 -7.103 -1.270 1.00 38.38 137 THR A C 1
ATOM 1068 O O . THR A 1 137 ? 13.528 -8.189 -1.201 1.00 38.38 137 THR A O 1
ATOM 1071 N N . THR A 1 138 ? 13.803 -6.116 -0.419 1.00 36.53 138 THR A N 1
ATOM 1072 C CA . THR A 1 138 ? 12.801 -6.221 0.654 1.00 36.53 138 THR A CA 1
ATOM 1073 C C . THR A 1 138 ? 11.361 -6.128 0.133 1.00 36.53 138 THR A C 1
ATOM 1075 O O . THR A 1 138 ? 10.447 -6.667 0.752 1.00 36.53 138 THR A O 1
ATOM 1078 N N . ILE A 1 139 ? 11.135 -5.471 -1.011 1.00 42.41 139 ILE A N 1
ATOM 1079 C CA . ILE A 1 139 ? 9.797 -5.287 -1.601 1.00 42.41 139 ILE A CA 1
ATOM 1080 C C . ILE A 1 139 ? 9.388 -6.516 -2.425 1.00 42.41 139 ILE A C 1
ATOM 1082 O O . ILE A 1 139 ? 8.225 -6.918 -2.375 1.00 42.41 139 ILE A O 1
ATOM 1086 N N . THR A 1 140 ? 10.323 -7.168 -3.122 1.00 36.41 140 THR A N 1
ATOM 1087 C CA . THR A 1 140 ? 10.029 -8.371 -3.923 1.00 36.41 140 THR A CA 1
ATOM 1088 C C . THR A 1 140 ? 9.735 -9.609 -3.074 1.00 36.41 140 THR A C 1
ATOM 1090 O O . THR A 1 140 ? 8.949 -10.454 -3.489 1.00 36.41 140 THR A O 1
ATOM 1093 N N . VAL A 1 141 ? 10.305 -9.716 -1.868 1.00 38.62 141 VAL A N 1
ATOM 1094 C CA . VAL A 1 141 ? 10.055 -10.859 -0.965 1.00 38.62 141 VAL A CA 1
ATOM 1095 C C . VAL A 1 141 ? 8.686 -10.759 -0.266 1.00 38.62 141 VAL A C 1
ATOM 1097 O O . VAL A 1 141 ? 8.136 -11.775 0.148 1.00 38.62 141 VAL A O 1
ATOM 1100 N N . ALA A 1 142 ? 8.081 -9.567 -0.187 1.00 39.22 142 ALA A N 1
ATOM 1101 C CA . ALA A 1 142 ? 6.774 -9.365 0.452 1.00 39.22 142 ALA A CA 1
ATOM 1102 C C . ALA A 1 142 ? 5.564 -9.630 -0.470 1.00 39.22 142 ALA A C 1
ATOM 1104 O O . ALA A 1 142 ? 4.455 -9.828 0.022 1.00 39.22 142 ALA A O 1
ATOM 1105 N N . PHE A 1 143 ? 5.753 -9.661 -1.794 1.00 36.06 143 PHE A N 1
ATOM 1106 C CA . PHE A 1 143 ? 4.676 -9.861 -2.770 1.00 36.06 143 PHE A CA 1
ATOM 1107 C C . PHE A 1 143 ? 5.076 -10.924 -3.790 1.00 36.06 143 PHE A C 1
ATOM 1109 O O . PHE A 1 143 ? 5.411 -10.607 -4.927 1.00 36.06 143 PHE A O 1
ATOM 1116 N N . GLY A 1 144 ? 5.063 -12.191 -3.368 1.00 34.88 144 GLY A N 1
ATOM 1117 C CA . GLY A 1 144 ? 5.438 -13.349 -4.181 1.00 34.88 144 GLY A CA 1
ATOM 1118 C C . GLY A 1 144 ? 4.624 -13.523 -5.469 1.00 34.88 144 GLY A C 1
ATOM 1119 O O . GLY A 1 144 ? 3.763 -14.395 -5.549 1.00 34.88 144 GLY A O 1
ATOM 1120 N N . ARG A 1 145 ? 4.943 -12.754 -6.512 1.00 34.66 145 ARG A N 1
ATOM 1121 C CA . ARG A 1 145 ? 4.630 -13.084 -7.904 1.00 34.66 145 ARG A CA 1
ATOM 1122 C C . ARG A 1 145 ? 5.783 -12.679 -8.825 1.00 34.66 145 ARG A C 1
ATOM 1124 O O . ARG A 1 145 ? 6.173 -11.512 -8.827 1.00 34.66 145 ARG A O 1
ATOM 1131 N N . PRO A 1 146 ? 6.292 -13.603 -9.658 1.00 34.72 146 PRO A N 1
ATOM 1132 C CA . PRO A 1 146 ? 7.093 -13.231 -10.808 1.00 34.72 146 PRO A CA 1
ATOM 1133 C C . PRO A 1 146 ? 6.191 -12.519 -11.821 1.00 34.72 146 PRO A C 1
ATOM 1135 O O . PRO A 1 146 ? 5.048 -12.915 -12.064 1.00 34.72 146 PRO A O 1
ATOM 1138 N N . LEU A 1 147 ? 6.712 -11.442 -12.395 1.00 37.00 147 LEU A N 1
ATOM 1139 C CA . LEU A 1 147 ? 6.066 -10.649 -13.430 1.00 37.00 147 LEU A CA 1
ATOM 1140 C C . LEU A 1 147 ? 6.052 -11.479 -14.725 1.00 37.00 147 LEU A C 1
ATOM 1142 O O . LEU A 1 147 ? 6.961 -11.394 -15.544 1.00 37.00 147 LEU A O 1
ATOM 1146 N N . ILE A 1 148 ? 5.056 -12.355 -14.884 1.00 31.38 148 ILE A N 1
ATOM 1147 C CA . ILE A 1 148 ? 4.838 -13.071 -16.143 1.00 31.38 148 ILE A CA 1
ATOM 1148 C C . ILE A 1 148 ? 4.231 -12.060 -17.115 1.00 31.38 148 ILE A C 1
ATOM 1150 O O . ILE A 1 148 ? 3.049 -11.726 -17.033 1.00 31.38 148 ILE A O 1
ATOM 1154 N N . HIS A 1 149 ? 5.057 -11.555 -18.026 1.00 35.25 149 HIS A N 1
ATOM 1155 C CA . HIS A 1 149 ? 4.613 -10.807 -19.194 1.00 35.25 149 HIS A CA 1
ATOM 1156 C C . HIS A 1 149 ? 3.817 -11.758 -20.104 1.00 35.25 149 HIS A C 1
ATOM 1158 O O . HIS A 1 149 ? 4.367 -12.392 -21.004 1.00 35.25 149 HIS A O 1
ATOM 1164 N N . VAL A 1 150 ? 2.508 -11.888 -19.875 1.00 30.03 150 VAL A N 1
ATOM 1165 C CA . VAL A 1 150 ? 1.627 -12.598 -20.808 1.00 30.03 150 VAL A CA 1
ATOM 1166 C C . VAL A 1 150 ? 1.419 -11.690 -22.017 1.00 30.03 150 VAL A C 1
ATOM 1168 O O . VAL A 1 150 ? 0.602 -10.774 -22.004 1.00 30.03 150 VAL A O 1
ATOM 1171 N N . SER A 1 151 ? 2.201 -1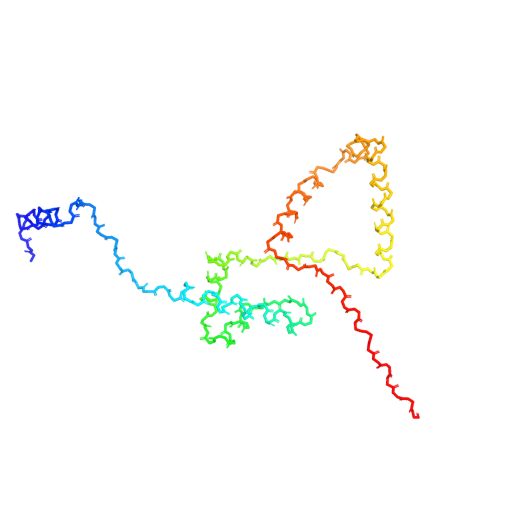1.934 -23.067 1.00 32.00 151 SER A N 1
ATOM 1172 C CA . SER A 1 151 ? 1.941 -11.403 -24.404 1.00 32.00 151 SER A CA 1
ATOM 1173 C C . SER A 1 151 ? 0.646 -12.031 -24.922 1.00 32.00 151 SER A C 1
ATOM 1175 O O . SER A 1 151 ? 0.655 -13.112 -25.507 1.00 32.00 151 SER A O 1
ATOM 1177 N N . THR A 1 152 ? -0.500 -11.398 -24.676 1.00 31.34 152 THR A N 1
ATOM 1178 C CA . THR A 1 152 ? -1.719 -11.734 -25.416 1.00 31.34 152 THR A CA 1
ATOM 1179 C C . THR A 1 152 ? -1.632 -11.069 -26.785 1.00 31.34 152 THR A C 1
ATOM 1181 O O . THR A 1 152 ? -1.976 -9.894 -26.934 1.00 31.34 152 THR A O 1
ATOM 1184 N N . GLN A 1 153 ? -1.165 -11.807 -27.793 1.00 35.44 153 GLN A N 1
ATOM 1185 C CA . GLN A 1 153 ? -1.382 -11.410 -29.181 1.00 35.44 153 GLN A CA 1
ATOM 1186 C C . GLN A 1 153 ? -2.887 -11.459 -29.470 1.00 35.44 153 GLN A C 1
ATOM 1188 O O . GLN A 1 153 ? -3.521 -12.507 -29.360 1.00 35.44 153 GLN A O 1
ATOM 1193 N N . LYS A 1 154 ? -3.478 -10.304 -29.796 1.00 36.84 154 LYS A N 1
ATOM 1194 C CA . LYS A 1 154 ? -4.851 -10.228 -30.310 1.00 36.84 154 LYS A CA 1
ATOM 1195 C C . LYS A 1 154 ? -4.911 -10.957 -31.660 1.00 36.84 154 LYS A C 1
ATOM 1197 O O . LYS A 1 154 ? -4.059 -10.678 -32.504 1.00 36.84 154 LYS A O 1
ATOM 1202 N N . PRO A 1 155 ? -5.902 -11.827 -31.915 1.00 39.78 155 PRO A N 1
ATOM 1203 C CA . PRO A 1 155 ? -6.090 -12.379 -33.248 1.00 39.78 155 PRO A CA 1
ATOM 1204 C C . PRO A 1 155 ? -6.556 -11.264 -34.194 1.00 39.78 155 PRO A C 1
ATOM 1206 O O . PRO A 1 155 ? -7.529 -10.560 -33.918 1.00 39.78 155 PRO A O 1
ATOM 1209 N N . LEU A 1 156 ? -5.834 -11.091 -35.302 1.00 42.16 156 LEU A N 1
ATOM 1210 C CA . LEU A 1 156 ? -6.252 -10.249 -36.421 1.00 42.16 156 LEU A CA 1
ATOM 1211 C C . LEU A 1 156 ? -7.526 -10.848 -37.031 1.00 42.16 156 LEU A C 1
ATOM 1213 O O . LEU A 1 156 ? -7.577 -12.035 -37.348 1.00 42.16 156 LEU A O 1
ATOM 1217 N N . HIS A 1 157 ? -8.573 -10.031 -37.136 1.00 38.84 157 HIS A N 1
ATOM 1218 C CA . HIS A 1 157 ? -9.871 -10.441 -37.657 1.00 38.84 157 HIS A CA 1
ATOM 1219 C C . HIS A 1 157 ? -9.803 -10.977 -39.099 1.00 38.84 157 HIS A C 1
ATOM 1221 O O . HIS A 1 157 ? -8.982 -10.563 -39.913 1.00 38.84 157 HIS A O 1
ATOM 1227 N N . SER A 1 158 ? -10.743 -11.892 -39.351 1.00 40.78 158 SER A N 1
ATOM 1228 C CA . SER A 1 158 ? -11.087 -12.605 -40.583 1.00 40.78 158 SER A CA 1
ATOM 1229 C C . SER A 1 158 ? -11.043 -11.765 -41.857 1.00 40.78 158 SER A C 1
ATOM 1231 O O . SER A 1 158 ? -11.650 -10.700 -41.932 1.00 40.78 158 SER A O 1
ATOM 1233 N N . GLN A 1 159 ? -10.439 -12.345 -42.894 1.00 45.25 159 GLN A N 1
ATOM 1234 C CA . GLN A 1 159 ? -10.644 -11.949 -44.284 1.00 45.25 159 GLN A CA 1
ATOM 1235 C C . GLN A 1 159 ? -12.125 -12.099 -44.660 1.00 45.25 159 GLN A C 1
ATOM 1237 O O . GLN A 1 159 ? -12.751 -13.111 -44.320 1.00 45.25 159 GLN A O 1
ATOM 1242 N N . LYS A 1 160 ? -12.656 -11.096 -45.357 1.00 42.53 160 LYS A N 1
ATOM 1243 C CA . LYS A 1 160 ? -13.777 -11.189 -46.292 1.00 42.53 160 LYS A CA 1
ATOM 1244 C C . LYS A 1 160 ? -13.499 -10.242 -47.445 1.00 42.53 160 LYS A C 1
ATOM 1246 O O . LYS A 1 160 ? -13.001 -9.132 -47.153 1.00 42.53 160 LYS A O 1
#

pLDDT: mean 72.29, std 19.14, range [30.03, 92.38]

Sequence (160 aa):
MLSAPDKALLLVNRFEEAGKLEDPARAGRPCLKEACSPCIAVKMEAIAYEAASGTSSAREAARRLGLPPSSVRNILRRILQLYPYKLQSCHELLPADTAQREAFANWAFSKMEQDPTWFLTSCGQMKLIYRFMVTLTTITVAFGRPLIHVSTQKPLHSQK

Secondary structure (DSSP, 8-state):
---HHHHHHHHHHHHHHHS--SPPPP-----HHHHTHHHHHHHHHHHHHHSTT----HHHHHHHHT--HHHHHHHHHHTS----------SPPPHHHHHHHHHHHHHHHHHHHH-TTHHHHHTTT-TTHHHHHHHHHHHHTTS---------PPPPP---